Protein AF-A0A8J4SPU8-F1 (afdb_monomer_lite)

InterPro domains:
  IPR015422 Pyridoxal phosphate-dependent transferase, small domain [G3DSA:3.90.1150.10] (1-69)
  IPR015424 Pyridoxal phosphate-dependent transferase [SSF53383] (4-69)
  IPR050087 8-amino-7-oxononanoate synthase class-II [PTHR13693] (2-69)

Foldseek 3Di:
DDWDWDDDPPAQKIKTFDLAVVVLVVVCVVCVVVVHDKDWDAPPRDDSRRTIIIDGHDPPQDPCNVPPD

Secondary structure (DSSP, 8-state):
---EE---TT-SEEEEE---HHHHHHHHHHHHHTT---EEE-TTTS-GGG-EEEEE--TT--HHHHH--

Organism: NCBI:txid100268

Sequence (69 aa):
MRLIVYGNRDSPVVPVIISMPAKLVALSRKCLDLGLGTVIVGFPATSLLLSRVRFCISSMHTREMLDKL

pLDDT: mean 90.76, std 6.69, range [54.88, 95.12]

Radius of gyration: 12.43 Å; chains: 1; bounding box: 29×27×29 Å

Structure (mmCIF, N/CA/C/O backbone):
data_AF-A0A8J4SPU8-F1
#
_entry.id   AF-A0A8J4SPU8-F1
#
loop_
_atom_site.group_PDB
_atom_site.id
_atom_site.type_symbol
_atom_site.label_atom_id
_atom_site.label_alt_id
_atom_site.label_comp_id
_atom_site.label_asym_id
_atom_site.label_entity_id
_atom_site.label_seq_id
_atom_site.pdbx_PDB_ins_code
_atom_site.Cartn_x
_atom_site.Cartn_y
_atom_site.Cartn_z
_atom_site.occupancy
_atom_site.B_iso_or_equiv
_atom_site.auth_seq_id
_atom_site.auth_comp_id
_atom_site.auth_asym_id
_atom_site.auth_atom_id
_atom_site.pdbx_PDB_model_num
ATOM 1 N N . MET A 1 1 ? -9.222 12.389 -10.388 1.00 59.09 1 MET A N 1
ATOM 2 C CA . MET A 1 1 ? -8.145 11.408 -10.659 1.00 59.09 1 MET A CA 1
ATOM 3 C C . MET A 1 1 ? -8.787 10.033 -10.723 1.00 59.09 1 MET A C 1
ATOM 5 O O . MET A 1 1 ? -9.371 9.626 -9.732 1.00 59.09 1 MET A O 1
ATOM 9 N N . ARG A 1 2 ? -8.778 9.361 -11.878 1.00 74.38 2 ARG A N 1
ATOM 10 C CA . ARG A 1 2 ? -9.332 8.004 -11.991 1.00 74.38 2 ARG A CA 1
ATOM 11 C C . ARG A 1 2 ? -8.311 7.029 -11.403 1.00 74.38 2 ARG A C 1
ATOM 13 O O . ARG A 1 2 ? -7.195 6.954 -11.908 1.00 74.38 2 ARG A O 1
ATOM 20 N N . LEU A 1 3 ? -8.665 6.371 -10.302 1.00 85.25 3 LEU A N 1
ATOM 21 C CA . LEU A 1 3 ? -7.816 5.380 -9.641 1.00 85.25 3 LEU A CA 1
ATOM 22 C C . LEU A 1 3 ? -8.078 4.009 -10.262 1.00 85.25 3 LEU A C 1
ATOM 24 O O . LEU A 1 3 ? -9.232 3.636 -10.465 1.00 85.25 3 LEU A O 1
ATOM 28 N N . ILE A 1 4 ? -7.014 3.269 -10.569 1.00 90.94 4 ILE A N 1
ATOM 29 C CA . ILE A 1 4 ? -7.122 1.878 -11.010 1.00 90.94 4 ILE A CA 1
ATOM 30 C C . ILE A 1 4 ? -6.872 1.007 -9.784 1.00 90.94 4 ILE A C 1
ATOM 32 O O . ILE A 1 4 ? -5.733 0.878 -9.331 1.00 90.94 4 ILE A O 1
ATOM 36 N N . VAL A 1 5 ? -7.951 0.456 -9.237 1.00 91.69 5 VAL A N 1
ATOM 37 C CA . VAL A 1 5 ? -7.917 -0.435 -8.077 1.00 91.69 5 VAL A CA 1
ATOM 38 C C . VAL A 1 5 ? -7.941 -1.874 -8.575 1.00 91.69 5 VAL A C 1
ATOM 40 O O . VAL A 1 5 ? -8.808 -2.247 -9.362 1.00 91.69 5 VAL A O 1
ATOM 43 N N . TYR A 1 6 ? -6.985 -2.671 -8.114 1.00 88.88 6 TYR A N 1
ATOM 44 C CA . TYR A 1 6 ? -6.995 -4.121 -8.266 1.00 88.88 6 TYR A CA 1
ATOM 45 C C . TYR A 1 6 ? -7.262 -4.755 -6.906 1.00 88.88 6 TYR A C 1
ATOM 47 O O . TYR A 1 6 ? -7.089 -4.120 -5.869 1.00 88.88 6 TYR A O 1
ATOM 55 N N . GLY A 1 7 ? -7.662 -6.018 -6.903 1.00 85.94 7 GLY A N 1
ATOM 56 C CA . GLY A 1 7 ? -7.872 -6.769 -5.674 1.00 85.94 7 GLY A CA 1
ATOM 57 C C . GLY A 1 7 ? -8.889 -7.878 -5.868 1.00 85.94 7 GLY A C 1
ATOM 58 O O . GLY A 1 7 ? -9.587 -7.935 -6.880 1.00 85.94 7 GLY A O 1
ATOM 59 N N . ASN A 1 8 ? -8.957 -8.756 -4.877 1.00 91.19 8 ASN A N 1
ATOM 60 C CA . ASN A 1 8 ? -10.015 -9.743 -4.730 1.00 91.19 8 ASN A CA 1
ATOM 61 C C . ASN A 1 8 ? -10.767 -9.422 -3.430 1.00 91.19 8 ASN A C 1
ATOM 63 O O . ASN A 1 8 ? -10.153 -8.927 -2.486 1.00 91.19 8 ASN A O 1
ATOM 67 N N . ARG A 1 9 ? -12.070 -9.717 -3.368 1.00 88.44 9 ARG A N 1
ATOM 68 C CA . ARG A 1 9 ? -12.878 -9.590 -2.145 1.00 88.44 9 ARG A CA 1
ATOM 69 C C . ARG A 1 9 ? -12.307 -10.404 -0.983 1.00 88.44 9 ARG A C 1
ATOM 71 O O . ARG A 1 9 ? -12.439 -9.975 0.155 1.00 88.44 9 ARG A O 1
ATOM 78 N N . ASP A 1 10 ? -11.622 -11.505 -1.283 1.00 91.38 10 ASP A N 1
ATOM 79 C CA . ASP A 1 10 ? -11.009 -12.382 -0.278 1.00 91.38 10 ASP A CA 1
ATOM 80 C C . ASP A 1 10 ? -9.584 -11.955 0.125 1.00 91.38 10 ASP A C 1
ATOM 82 O O . ASP A 1 10 ? -8.906 -12.658 0.872 1.00 91.38 10 ASP A O 1
ATOM 86 N N . SER A 1 11 ? -9.087 -10.818 -0.380 1.00 93.19 11 SER A N 1
ATOM 87 C CA . SER A 1 11 ? -7.755 -10.309 -0.049 1.00 93.19 11 SER A CA 1
ATOM 88 C C . SER A 1 11 ? -7.841 -9.084 0.866 1.00 93.19 11 SER A C 1
ATOM 90 O O . SER A 1 11 ? -8.529 -8.123 0.525 1.00 93.19 11 SER A O 1
ATOM 92 N N . PRO A 1 12 ? -7.083 -9.039 1.978 1.00 93.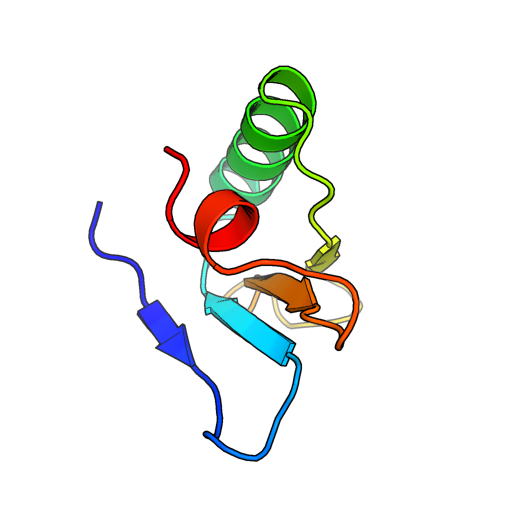38 12 PRO A N 1
ATOM 93 C CA . PRO A 1 12 ? -7.011 -7.851 2.830 1.00 93.38 12 PRO A CA 1
ATOM 94 C C . PRO A 1 12 ? -6.180 -6.716 2.206 1.00 93.38 12 PRO A C 1
ATOM 96 O O . PRO A 1 12 ? -6.089 -5.629 2.776 1.00 93.38 12 PRO A O 1
ATOM 99 N N . VAL A 1 13 ? -5.535 -6.958 1.059 1.00 94.62 13 VAL A N 1
ATOM 100 C CA . VAL A 1 13 ? -4.688 -5.977 0.378 1.00 94.62 13 VAL A CA 1
ATOM 101 C C . VAL A 1 13 ? -5.438 -5.384 -0.808 1.00 94.62 13 VAL A C 1
ATOM 103 O O . VAL A 1 13 ? -5.806 -6.097 -1.741 1.00 94.62 13 VAL A O 1
ATOM 106 N N . VAL A 1 14 ? -5.580 -4.060 -0.810 1.00 94.44 14 VAL A N 1
ATOM 107 C CA . VAL A 1 14 ? -6.239 -3.289 -1.871 1.00 94.44 14 VAL A CA 1
ATOM 108 C C . VAL A 1 14 ? -5.192 -2.453 -2.620 1.00 94.44 14 VAL A C 1
ATOM 110 O O . VAL A 1 14 ? -4.833 -1.355 -2.182 1.00 94.44 14 VAL A O 1
ATOM 113 N N . PRO A 1 15 ? -4.609 -2.981 -3.712 1.00 94.19 15 PRO A N 1
ATOM 114 C CA . PRO A 1 15 ? -3.626 -2.257 -4.508 1.00 94.19 15 PRO A CA 1
ATOM 115 C C . PRO A 1 15 ? -4.240 -1.206 -5.447 1.00 94.19 15 PRO A C 1
ATOM 117 O O . PRO A 1 15 ? -5.172 -1.482 -6.199 1.00 94.19 15 PRO A O 1
ATOM 120 N N . VAL A 1 16 ? -3.617 -0.027 -5.497 1.00 94.12 16 VAL A N 1
ATOM 121 C CA . VAL A 1 16 ? -3.919 1.047 -6.455 1.00 94.12 16 VAL A CA 1
ATOM 122 C C . VAL A 1 16 ? -2.712 1.278 -7.357 1.00 94.12 16 VAL A C 1
ATOM 124 O O . VAL A 1 16 ? -1.637 1.639 -6.871 1.00 94.12 16 VAL A O 1
ATOM 127 N N . ILE A 1 17 ? -2.869 1.076 -8.668 1.00 93.38 17 ILE A N 1
ATOM 128 C CA . ILE A 1 17 ? -1.768 1.240 -9.628 1.00 93.38 17 ILE A CA 1
ATOM 129 C C . ILE A 1 17 ? -1.503 2.720 -9.885 1.00 93.38 17 ILE A C 1
ATOM 131 O O . ILE A 1 17 ? -2.406 3.490 -10.217 1.00 93.38 17 ILE A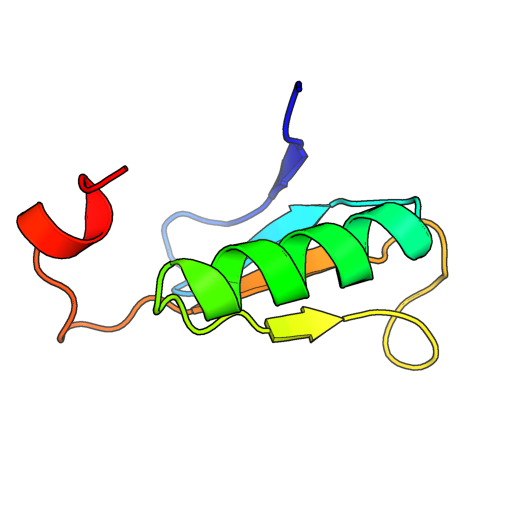 O 1
ATOM 135 N N . ILE A 1 18 ? -0.231 3.099 -9.768 1.00 92.69 18 ILE A N 1
ATOM 136 C CA . ILE A 1 18 ? 0.277 4.435 -10.061 1.00 92.69 18 ILE A CA 1
ATOM 137 C C . ILE A 1 18 ? 1.564 4.274 -10.864 1.00 92.69 18 ILE A C 1
ATOM 139 O O . ILE A 1 18 ? 2.656 4.193 -10.313 1.00 92.69 18 ILE A O 1
ATOM 143 N N . SER A 1 19 ? 1.435 4.278 -12.189 1.00 88.62 19 SER A N 1
ATOM 144 C CA . SER A 1 19 ? 2.554 4.058 -13.117 1.00 88.62 19 SER A CA 1
ATOM 145 C C . SER A 1 19 ? 3.585 5.193 -13.152 1.00 88.62 19 SER A C 1
ATOM 147 O O . SER A 1 19 ? 4.608 5.060 -13.814 1.00 88.62 19 SER A O 1
ATOM 149 N N . MET A 1 20 ? 3.331 6.314 -12.463 1.00 89.62 20 MET A N 1
ATOM 150 C CA . MET A 1 20 ? 4.263 7.439 -12.376 1.00 89.62 20 MET A CA 1
ATOM 151 C C . MET A 1 20 ? 4.867 7.538 -10.966 1.00 89.62 20 MET A C 1
ATOM 153 O O . MET A 1 20 ? 4.168 7.978 -10.047 1.00 89.62 20 MET A O 1
ATOM 157 N N . PRO A 1 21 ? 6.162 7.216 -10.783 1.00 88.56 21 PRO A N 1
ATOM 158 C CA . PRO A 1 21 ? 6.810 7.207 -9.468 1.00 88.56 21 PRO A CA 1
ATOM 159 C C . PRO A 1 21 ? 6.704 8.531 -8.700 1.00 88.56 21 PRO A C 1
ATOM 161 O O . PRO A 1 21 ? 6.482 8.529 -7.493 1.00 88.56 21 PRO A O 1
ATOM 164 N N . ALA A 1 22 ? 6.764 9.675 -9.390 1.00 91.19 22 ALA A N 1
ATOM 165 C CA . ALA A 1 22 ? 6.604 10.983 -8.750 1.00 91.19 22 ALA A CA 1
ATOM 166 C C . ALA A 1 22 ? 5.239 11.135 -8.046 1.00 91.19 22 ALA A C 1
ATOM 168 O O . ALA A 1 22 ? 5.168 11.636 -6.924 1.00 91.19 22 ALA A O 1
ATOM 169 N N . LYS A 1 23 ? 4.153 10.641 -8.664 1.00 91.88 23 LYS A N 1
ATOM 170 C CA . LYS A 1 23 ? 2.814 10.637 -8.048 1.00 91.88 23 LYS A CA 1
ATOM 171 C C . LYS A 1 23 ? 2.721 9.656 -6.887 1.00 91.88 23 LYS A C 1
ATOM 173 O O . LYS A 1 23 ? 2.018 9.948 -5.928 1.00 91.88 23 LYS A O 1
ATOM 178 N N . LEU A 1 24 ? 3.421 8.525 -6.965 1.00 92.25 24 LEU A N 1
ATOM 179 C CA . LEU A 1 24 ? 3.459 7.533 -5.892 1.00 92.25 24 LEU A CA 1
ATOM 180 C C . LEU A 1 24 ? 4.034 8.142 -4.603 1.00 92.25 24 LEU A C 1
ATOM 182 O O . LEU A 1 24 ? 3.422 8.042 -3.543 1.00 92.25 24 LEU A O 1
ATOM 186 N N . VAL A 1 25 ? 5.172 8.836 -4.713 1.00 92.12 25 VAL A N 1
ATOM 187 C CA . VAL A 1 25 ? 5.820 9.505 -3.572 1.00 92.12 25 VAL A CA 1
ATOM 188 C C . VAL A 1 25 ? 4.979 10.676 -3.064 1.00 92.12 25 VAL A C 1
ATOM 190 O O . VAL A 1 25 ? 4.794 10.816 -1.857 1.00 92.12 25 VAL A O 1
ATOM 193 N N . ALA A 1 26 ? 4.434 11.498 -3.967 1.00 94.00 26 ALA A N 1
ATOM 194 C CA . ALA A 1 26 ? 3.569 12.612 -3.583 1.00 94.00 26 ALA A CA 1
ATOM 195 C C . ALA A 1 26 ? 2.314 12.137 -2.833 1.00 94.00 26 ALA A C 1
ATOM 197 O O . ALA A 1 26 ? 1.938 12.735 -1.828 1.00 94.00 26 ALA A O 1
ATOM 198 N N . LEU A 1 27 ? 1.700 11.038 -3.285 1.00 92.31 27 LEU A N 1
ATOM 199 C CA . LEU A 1 27 ? 0.562 10.427 -2.605 1.00 92.31 27 LEU A CA 1
ATOM 200 C C . LEU A 1 27 ? 0.956 9.926 -1.214 1.00 92.31 27 LEU A C 1
ATOM 202 O O . LEU A 1 27 ? 0.261 10.239 -0.258 1.00 92.31 27 LEU A O 1
ATOM 206 N N . SER A 1 28 ? 2.082 9.218 -1.087 1.00 93.00 28 SER A N 1
ATOM 207 C CA . SER A 1 28 ? 2.572 8.728 0.208 1.00 93.00 28 SER A CA 1
ATOM 208 C C . SER A 1 28 ? 2.764 9.850 1.224 1.00 93.00 28 SER A C 1
ATOM 210 O O . SER A 1 28 ? 2.334 9.714 2.366 1.00 93.00 28 SER A O 1
ATOM 212 N N . ARG A 1 29 ? 3.375 10.965 0.802 1.00 94.62 29 ARG A N 1
ATOM 213 C CA . ARG A 1 29 ? 3.585 12.140 1.658 1.00 94.62 29 ARG A CA 1
ATOM 214 C C . ARG A 1 29 ? 2.258 12.769 2.069 1.00 94.62 29 ARG A C 1
ATOM 216 O O . ARG A 1 29 ? 2.034 12.976 3.250 1.00 94.62 29 ARG A O 1
ATOM 223 N N . LYS A 1 30 ? 1.340 12.956 1.116 1.00 94.31 30 LYS A N 1
ATOM 224 C CA . LYS A 1 30 ? 0.009 13.498 1.408 1.00 94.31 30 LYS A CA 1
ATOM 225 C C . LYS A 1 30 ? -0.795 12.599 2.353 1.00 94.31 30 LYS A C 1
ATOM 227 O O . LYS A 1 30 ? -1.511 13.103 3.206 1.00 94.31 30 LYS A O 1
ATOM 232 N N . CYS A 1 31 ? -0.683 11.279 2.213 1.00 92.69 31 CYS A N 1
ATOM 233 C CA . CYS A 1 31 ? -1.297 10.334 3.142 1.00 92.69 31 CYS A CA 1
ATOM 234 C C . CYS A 1 31 ? -0.697 10.466 4.546 1.00 92.69 31 CYS A C 1
ATOM 236 O O . CYS A 1 31 ? -1.453 10.491 5.511 1.00 92.69 31 CYS A O 1
ATOM 238 N N . LEU A 1 32 ? 0.625 10.617 4.663 1.00 94.12 32 LEU A N 1
ATOM 239 C CA . LEU A 1 32 ? 1.280 10.838 5.951 1.00 94.12 32 LEU A CA 1
ATOM 240 C C . LEU A 1 32 ? 0.795 12.128 6.630 1.00 94.12 32 LEU A C 1
ATOM 242 O O . LEU A 1 32 ? 0.493 12.096 7.819 1.00 94.12 32 LEU A O 1
ATOM 246 N N . ASP A 1 33 ? 0.643 13.220 5.875 1.00 95.12 33 ASP A N 1
ATOM 247 C CA . ASP A 1 33 ? 0.124 14.496 6.394 1.00 95.12 33 ASP A CA 1
ATOM 248 C C . ASP A 1 33 ? -1.322 14.373 6.917 1.00 95.12 33 ASP A C 1
ATOM 250 O O . ASP A 1 33 ? -1.727 15.096 7.824 1.00 95.12 33 ASP A O 1
ATOM 254 N N . LEU A 1 34 ? -2.097 13.428 6.374 1.00 92.25 34 LEU A N 1
ATOM 255 C CA . LEU A 1 34 ? -3.454 13.089 6.822 1.00 92.25 34 LEU A CA 1
ATOM 256 C C . LEU A 1 34 ? -3.476 12.045 7.956 1.00 92.25 34 LEU A C 1
ATOM 258 O O . LEU A 1 34 ? -4.551 11.630 8.388 1.00 92.25 34 LEU A O 1
ATOM 262 N N . GLY A 1 35 ? -2.313 11.590 8.433 1.00 91.62 35 GLY A N 1
ATOM 263 C CA . GLY A 1 35 ? -2.203 10.542 9.451 1.00 91.62 35 GLY A CA 1
ATOM 264 C C . GLY A 1 35 ? -2.501 9.128 8.936 1.00 91.62 35 GLY A C 1
ATOM 265 O O . GLY A 1 35 ? -2.802 8.237 9.729 1.00 91.62 35 GLY A O 1
ATOM 266 N N . LEU A 1 36 ? -2.426 8.901 7.621 1.00 90.88 36 LEU A N 1
ATOM 267 C CA . LEU A 1 36 ? -2.696 7.616 6.975 1.00 90.88 36 LEU A CA 1
ATOM 268 C C . LEU A 1 36 ? -1.397 6.871 6.644 1.00 90.88 36 LEU A C 1
ATOM 270 O O . LEU A 1 36 ? -0.598 7.293 5.803 1.00 90.88 36 LEU A O 1
ATOM 274 N N . GLY A 1 37 ? -1.224 5.695 7.249 1.00 90.31 37 GLY A N 1
ATOM 275 C CA . GLY A 1 37 ? -0.149 4.770 6.899 1.00 90.31 37 GLY A CA 1
ATOM 276 C C . GLY A 1 37 ? -0.409 4.104 5.548 1.00 90.31 37 GLY A C 1
ATOM 277 O O . GLY A 1 37 ? -1.400 3.396 5.380 1.00 90.31 37 GLY A O 1
ATOM 278 N N . THR A 1 38 ? 0.486 4.299 4.577 1.00 92.25 38 THR A N 1
ATOM 279 C CA . THR A 1 38 ? 0.383 3.674 3.248 1.00 92.25 38 THR A CA 1
ATOM 280 C C . THR A 1 38 ? 1.685 2.996 2.847 1.00 92.25 38 THR A C 1
ATOM 282 O O . THR A 1 38 ? 2.772 3.502 3.117 1.00 92.25 38 THR A O 1
ATOM 285 N N . VAL A 1 39 ? 1.582 1.841 2.182 1.00 94.12 39 VAL A N 1
ATOM 286 C CA . VAL A 1 39 ? 2.748 1.111 1.670 1.00 94.12 39 VAL A CA 1
ATOM 287 C C . VAL A 1 39 ? 2.894 1.401 0.185 1.00 94.12 39 VAL A C 1
ATOM 289 O O . VAL A 1 39 ? 2.095 0.934 -0.629 1.00 94.12 39 VAL A O 1
ATOM 292 N N . ILE A 1 40 ? 3.927 2.153 -0.188 1.00 94.62 40 ILE A N 1
ATOM 293 C CA . ILE A 1 40 ? 4.281 2.346 -1.594 1.00 94.62 40 ILE A CA 1
ATOM 294 C C . ILE A 1 40 ? 5.227 1.249 -2.071 1.00 94.62 40 ILE A C 1
ATOM 296 O O . ILE A 1 40 ? 6.144 0.841 -1.364 1.00 94.62 40 ILE A O 1
ATOM 300 N N . VAL A 1 41 ? 5.001 0.768 -3.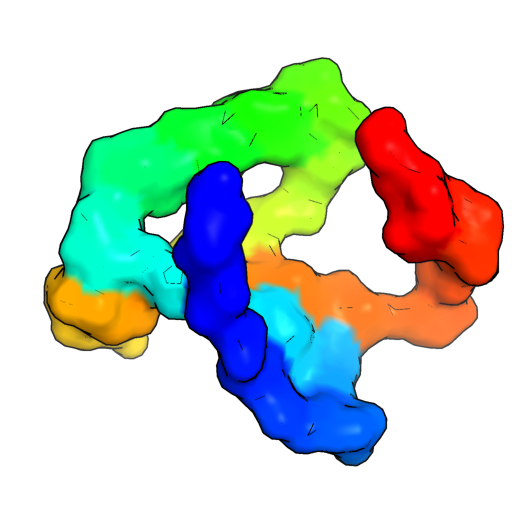290 1.00 94.25 41 VAL A N 1
ATOM 301 C CA . VAL A 1 41 ? 5.815 -0.270 -3.917 1.00 94.25 41 VAL A CA 1
ATOM 302 C C . VAL A 1 41 ? 6.206 0.197 -5.310 1.00 94.25 41 VAL A C 1
ATOM 304 O O . VAL A 1 41 ? 5.344 0.494 -6.137 1.00 94.25 41 VAL A O 1
ATOM 307 N N . GLY A 1 42 ? 7.510 0.249 -5.557 1.00 92.81 42 GLY A N 1
ATOM 308 C CA . GLY A 1 42 ? 8.101 0.572 -6.852 1.00 92.81 42 GLY A CA 1
ATOM 309 C C . GLY A 1 42 ? 9.211 -0.413 -7.209 1.00 92.81 42 GLY A C 1
ATOM 310 O O . GLY A 1 42 ? 9.280 -1.514 -6.658 1.00 92.81 42 GLY A O 1
ATOM 311 N N . PHE A 1 43 ? 10.080 -0.026 -8.136 1.00 91.81 43 PHE A N 1
ATOM 312 C CA . PHE A 1 43 ? 11.297 -0.778 -8.448 1.00 91.81 43 PHE A CA 1
ATOM 313 C C . PHE A 1 43 ? 12.219 -0.851 -7.212 1.00 91.81 43 PHE A C 1
ATOM 315 O O . PHE A 1 43 ? 12.329 0.154 -6.509 1.00 91.81 43 PHE A O 1
ATOM 322 N N . PRO A 1 44 ? 12.870 -1.993 -6.909 1.00 93.50 44 PRO A N 1
ATOM 323 C CA . PRO A 1 44 ? 12.956 -3.240 -7.688 1.00 93.50 44 PRO A CA 1
ATOM 324 C C . PRO A 1 44 ? 11.835 -4.255 -7.423 1.00 93.50 44 PRO A C 1
ATOM 326 O O . PRO A 1 44 ? 11.745 -5.262 -8.116 1.00 93.50 44 PRO A O 1
ATOM 329 N N . ALA A 1 45 ? 10.956 -4.012 -6.450 1.00 93.31 45 ALA A N 1
ATOM 330 C CA . ALA A 1 45 ? 9.899 -4.959 -6.089 1.00 93.31 45 ALA A CA 1
ATOM 331 C C . ALA A 1 45 ? 8.848 -5.153 -7.202 1.00 93.31 45 ALA A C 1
ATOM 333 O O . ALA A 1 45 ? 8.126 -6.150 -7.221 1.00 93.31 45 A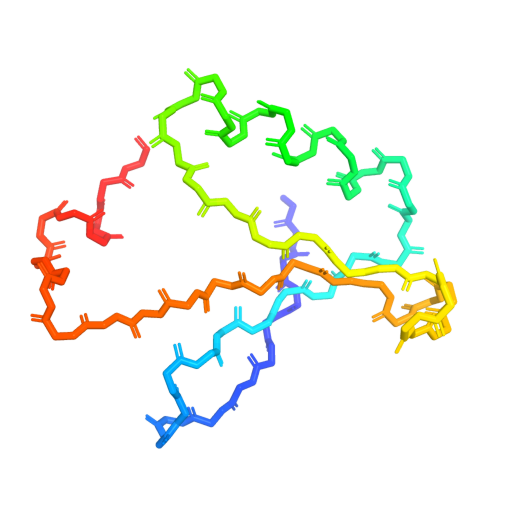LA A O 1
ATOM 334 N N . THR A 1 46 ? 8.716 -4.174 -8.100 1.00 91.75 46 THR A N 1
ATOM 335 C CA . THR A 1 46 ? 7.781 -4.165 -9.234 1.00 91.75 46 THR A CA 1
ATOM 336 C C . THR A 1 46 ? 8.402 -3.409 -10.408 1.00 91.75 46 THR A C 1
ATOM 338 O O . THR A 1 46 ? 9.266 -2.557 -10.200 1.00 91.75 46 THR A O 1
ATOM 341 N N . SER A 1 47 ? 7.975 -3.682 -11.645 1.00 90.75 47 SER A N 1
ATOM 342 C CA . SER A 1 47 ? 8.385 -2.852 -12.785 1.00 90.75 47 SER A CA 1
ATOM 343 C C . SER A 1 47 ? 7.856 -1.422 -12.629 1.00 90.75 47 SER A C 1
ATOM 345 O O . SER A 1 47 ? 6.817 -1.204 -12.005 1.00 90.75 47 SER A O 1
ATOM 347 N N . LEU A 1 48 ? 8.546 -0.437 -13.216 1.00 88.12 48 LEU A N 1
ATOM 348 C CA . LEU A 1 48 ? 8.207 0.987 -13.054 1.00 88.12 48 LEU A CA 1
ATOM 349 C C . LEU A 1 48 ? 6.735 1.289 -13.379 1.00 88.12 48 LEU A C 1
ATOM 351 O O . LEU A 1 48 ? 6.075 2.006 -12.628 1.00 88.12 48 LEU A O 1
ATOM 355 N N . LEU A 1 49 ? 6.201 0.673 -14.437 1.00 89.50 49 LEU A N 1
ATOM 356 C CA . LEU A 1 49 ? 4.815 0.853 -14.877 1.00 89.50 49 LEU A CA 1
ATOM 357 C C . LEU A 1 49 ? 3.777 0.199 -13.949 1.00 89.50 49 LEU A C 1
ATOM 359 O O . LEU A 1 49 ? 2.617 0.613 -13.951 1.00 89.50 49 LEU A O 1
ATOM 363 N N . LEU A 1 50 ? 4.189 -0.791 -13.149 1.00 90.56 50 LEU A N 1
ATOM 364 C CA . LEU A 1 50 ? 3.347 -1.529 -12.198 1.00 90.56 50 LEU A CA 1
ATOM 365 C C . LEU A 1 50 ? 3.554 -1.084 -10.743 1.00 90.56 50 LEU A C 1
ATOM 367 O O . LEU A 1 50 ? 3.112 -1.772 -9.809 1.00 90.56 50 LEU A O 1
ATOM 371 N N . SER A 1 51 ? 4.208 0.064 -10.559 1.00 93.75 51 SER A N 1
ATOM 372 C CA . SER A 1 51 ? 4.305 0.736 -9.269 1.00 93.75 51 SER A CA 1
ATOM 373 C C . SER A 1 51 ? 2.904 0.994 -8.707 1.00 93.75 51 SER A C 1
ATOM 375 O O . SER A 1 51 ? 1.952 1.274 -9.444 1.00 93.75 51 SER A O 1
ATOM 377 N N . ARG A 1 52 ? 2.747 0.843 -7.391 1.00 94.31 52 ARG A N 1
ATOM 378 C CA . ARG A 1 52 ? 1.431 0.848 -6.743 1.00 94.31 52 ARG A CA 1
ATOM 379 C C . ARG A 1 52 ? 1.497 1.198 -5.270 1.00 94.31 52 ARG A C 1
ATOM 381 O O . ARG A 1 52 ? 2.505 0.950 -4.613 1.00 94.31 52 ARG A O 1
ATOM 388 N N . VAL A 1 53 ? 0.388 1.698 -4.745 1.00 95.00 53 VAL A N 1
ATOM 389 C CA . VAL A 1 53 ? 0.147 1.768 -3.300 1.00 95.00 53 VAL A CA 1
ATOM 390 C C . VAL A 1 53 ? -0.623 0.527 -2.877 1.00 95.00 53 VAL A C 1
ATOM 392 O O . VAL A 1 53 ? -1.506 0.078 -3.604 1.00 95.00 53 VAL A O 1
ATOM 395 N N . ARG A 1 54 ? -0.281 -0.045 -1.725 1.00 94.56 54 ARG A N 1
ATOM 396 C CA . ARG A 1 54 ? -1.011 -1.144 -1.093 1.00 94.56 54 ARG A CA 1
ATOM 397 C C . ARG A 1 54 ? -1.653 -0.624 0.185 1.00 94.56 54 ARG A C 1
ATOM 399 O O . ARG A 1 54 ? -0.943 -0.252 1.119 1.00 94.56 54 ARG A O 1
ATOM 406 N N . PHE A 1 55 ? -2.980 -0.619 0.218 1.00 92.94 55 PHE A N 1
ATOM 407 C CA . PHE A 1 55 ? -3.725 -0.462 1.460 1.00 92.94 55 PHE A CA 1
ATOM 408 C C . PHE A 1 55 ? -3.911 -1.843 2.082 1.00 92.94 55 PHE A C 1
ATOM 410 O O . PHE A 1 55 ? -4.393 -2.757 1.414 1.00 92.94 55 PHE A O 1
ATOM 417 N N . CYS A 1 56 ? -3.484 -2.002 3.331 1.00 93.19 56 CYS A N 1
ATOM 418 C CA . CYS A 1 56 ? -3.583 -3.258 4.067 1.00 93.19 56 CYS A CA 1
ATOM 419 C C . CYS A 1 56 ? -4.663 -3.101 5.134 1.00 93.19 56 CYS A C 1
ATOM 421 O O . CYS A 1 56 ? -4.460 -2.394 6.119 1.00 93.19 56 CYS A O 1
ATOM 423 N N . ILE A 1 57 ? -5.805 -3.744 4.922 1.00 92.62 57 ILE A N 1
ATOM 424 C CA . ILE A 1 57 ? -6.939 -3.694 5.841 1.00 92.62 57 ILE A CA 1
ATOM 425 C C . ILE A 1 57 ? -6.790 -4.830 6.856 1.00 92.62 57 ILE A C 1
ATOM 427 O O . ILE A 1 57 ? -6.342 -5.929 6.534 1.00 92.62 57 ILE A O 1
ATOM 431 N N . SER A 1 58 ? -7.167 -4.561 8.098 1.00 92.31 58 SER A N 1
ATOM 432 C CA . SER A 1 58 ? -7.221 -5.547 9.180 1.00 92.31 58 SER A CA 1
ATOM 433 C C . SER A 1 58 ? -8.571 -5.481 9.888 1.00 92.31 58 SER A C 1
ATOM 435 O O . SER A 1 58 ? -9.297 -4.497 9.748 1.00 92.31 58 SER A O 1
ATOM 437 N N . SE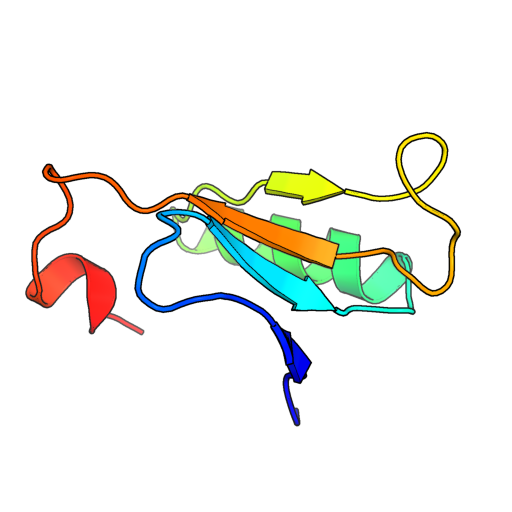R A 1 59 ? -8.883 -6.494 10.698 1.00 94.06 59 SER A N 1
ATOM 438 C CA . SER A 1 59 ? -10.112 -6.548 11.504 1.00 94.06 59 SER A CA 1
ATOM 439 C C . SER A 1 59 ? -10.243 -5.419 12.532 1.00 94.06 59 SER A C 1
ATOM 441 O O . SER A 1 59 ? -11.335 -5.186 13.034 1.00 94.06 59 SER A O 1
ATOM 443 N N . MET A 1 60 ? -9.152 -4.713 12.845 1.00 94.75 60 MET A N 1
ATOM 444 C CA . MET A 1 60 ? -9.164 -3.574 13.767 1.00 94.75 60 MET A CA 1
ATOM 445 C C . MET A 1 60 ? -9.689 -2.279 13.133 1.00 94.75 60 MET A C 1
ATOM 447 O O . MET A 1 60 ? -9.956 -1.323 13.855 1.00 94.75 60 MET A O 1
ATOM 451 N N . HIS A 1 61 ? -9.815 -2.211 11.805 1.00 92.12 61 HIS A N 1
ATOM 452 C CA . HIS A 1 61 ? -10.336 -1.019 11.141 1.00 92.12 61 HIS A CA 1
ATOM 453 C C . HIS A 1 61 ? -11.860 -0.957 11.291 1.00 92.12 61 HIS A C 1
ATOM 455 O O . HIS A 1 61 ? -12.560 -1.884 10.879 1.00 92.12 61 HIS A O 1
ATOM 461 N N . THR A 1 62 ? -12.384 0.139 11.847 1.00 94.75 62 THR A N 1
ATOM 462 C CA . THR A 1 62 ? -13.835 0.370 11.910 1.00 94.75 62 THR A CA 1
ATOM 463 C C . THR A 1 62 ? -14.358 0.961 10.600 1.00 94.75 62 THR A C 1
ATOM 465 O O . THR A 1 62 ? -13.589 1.458 9.774 1.00 94.75 62 THR A O 1
ATOM 468 N N . ARG A 1 63 ? -15.680 0.927 10.390 1.00 92.06 63 ARG A N 1
ATOM 469 C CA . ARG A 1 63 ? -16.300 1.533 9.199 1.00 92.06 63 ARG A CA 1
ATOM 470 C C . ARG A 1 63 ? -16.052 3.032 9.139 1.00 92.06 63 ARG A C 1
ATOM 472 O O . ARG A 1 63 ? -15.662 3.542 8.099 1.00 92.06 63 ARG A O 1
ATOM 479 N N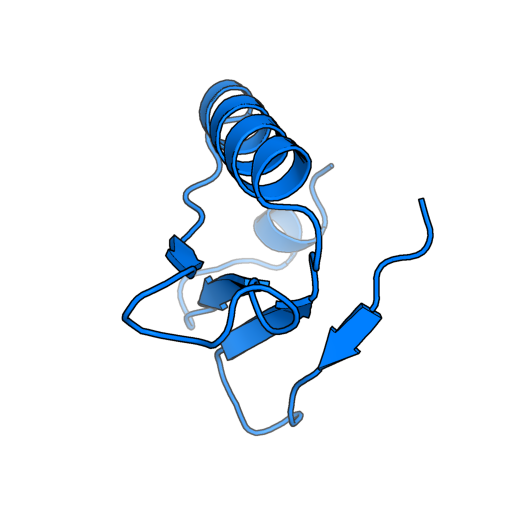 . GLU A 1 64 ? -16.137 3.699 10.281 1.00 93.38 64 GLU A N 1
ATOM 480 C CA . GLU A 1 64 ? -15.883 5.131 10.407 1.00 93.38 64 GLU A CA 1
ATOM 481 C C . GLU A 1 64 ? -14.443 5.485 10.024 1.00 93.38 64 GLU A C 1
ATOM 483 O O . GLU A 1 64 ? -14.217 6.537 9.438 1.00 93.38 64 GLU A O 1
ATOM 488 N N . MET A 1 65 ? -13.468 4.613 10.313 1.00 91.38 65 MET A N 1
ATOM 489 C CA . MET A 1 65 ? -12.082 4.812 9.874 1.00 91.38 65 MET A CA 1
ATOM 490 C C . MET A 1 65 ? -11.930 4.677 8.355 1.00 91.38 65 MET A C 1
ATOM 492 O O . MET A 1 65 ? -11.129 5.396 7.766 1.00 91.38 65 MET A O 1
ATOM 496 N N . LEU A 1 66 ? -12.665 3.752 7.731 1.00 90.38 66 LEU A N 1
ATOM 497 C CA . LEU A 1 66 ? -12.581 3.477 6.293 1.00 90.38 66 LEU A CA 1
ATOM 498 C C . LEU A 1 66 ? -13.344 4.501 5.444 1.00 90.38 66 LEU A C 1
ATOM 500 O O . LEU A 1 66 ? -12.933 4.781 4.321 1.00 90.38 66 LEU A O 1
ATOM 504 N N . ASP A 1 67 ? -14.427 5.057 5.983 1.00 91.00 67 ASP A N 1
ATOM 505 C CA . ASP A 1 67 ? -15.283 6.021 5.287 1.00 91.00 67 ASP A CA 1
ATOM 506 C C . ASP A 1 67 ? -14.807 7.477 5.471 1.00 91.00 67 ASP A C 1
ATOM 508 O O . ASP A 1 67 ? -15.343 8.397 4.848 1.00 91.00 67 ASP A O 1
ATOM 512 N N . LYS A 1 68 ? -13.792 7.707 6.316 1.00 80.75 68 LYS A N 1
ATOM 513 C CA . LYS A 1 68 ? -13.227 9.038 6.563 1.00 80.75 68 LYS A CA 1
ATOM 514 C C . LYS A 1 68 ? -12.370 9.502 5.379 1.00 80.75 68 LYS A C 1
ATOM 516 O O . LYS A 1 68 ? -11.492 8.774 4.920 1.00 80.75 68 LYS A O 1
ATOM 521 N N . LEU A 1 69 ? -12.634 10.726 4.914 1.00 54.88 69 LEU A N 1
ATOM 522 C CA . LEU A 1 69 ? -11.914 11.415 3.832 1.00 54.88 69 LEU A CA 1
ATOM 523 C C . LEU A 1 69 ? -10.697 12.191 4.344 1.00 54.88 69 LEU A C 1
ATOM 525 O O . LEU A 1 69 ? -10.859 12.934 5.339 1.00 54.88 69 LEU A O 1
#